Protein AF-A0A0T9UI65-F1 (afdb_monomer)

Secondary structure (DSSP, 8-state):
-BGGGEETTTTEEEE---TTS--EEEEPPHHHHHHHHHH--TT-SBSSB-TTSSSBPPGGGG-

Solvent-accessible surface area (backbone atoms only — not comparable to full-atom values): 4020 Å² total; per-residue (Å²): 115,42,51,90,34,52,40,75,92,77,33,30,37,54,43,67,84,38,103,81,68,56,65,47,77,43,80,51,52,71,68,56,47,54,53,51,60,77,66,67,53,99,86,58,62,35,77,53,46,30,101,80,56,82,45,71,51,60,79,82,75,75,116

InterPro domains:
  IPR011010 DNA breaking-rejoining enzyme, catalytic core [SSF56349] (1-61)
  IPR013762 Integrase-like, catalytic domain superfamily [G3DSA:1.10.443.10] (1-63)

Radius of gyration: 12.54 Å; Cα contacts (8 Å, |Δi|>4): 72; chains: 1; bounding box: 29×20×29 Å

Foldseek 3Di:
DFPVQADLVQQWGWDCDDPVRDIDIDHHDPVRSVVLVVQDDPPAGHSAADPPRPDHDDPVVVD

Structure (mmCIF, N/CA/C/O backbone):
data_AF-A0A0T9UI65-F1
#
_entry.id   AF-A0A0T9UI65-F1
#
loop_
_atom_site.group_PDB
_atom_site.id
_atom_site.type_symbol
_atom_site.label_atom_id
_atom_site.label_alt_id
_atom_site.label_comp_id
_atom_site.label_asym_id
_atom_site.label_entity_id
_atom_site.label_seq_id
_atom_site.pdbx_PDB_ins_code
_atom_site.Cartn_x
_atom_site.Cartn_y
_atom_site.Cartn_z
_atom_site.occupancy
_atom_site.B_iso_or_equiv
_atom_site.auth_seq_id
_atom_site.auth_comp_id
_atom_site.auth_asym_id
_atom_site.auth_atom_id
_atom_site.pdbx_PDB_model_num
ATOM 1 N N . MET A 1 1 ? 4.746 -7.066 6.894 1.00 79.56 1 MET A N 1
ATOM 2 C CA . MET A 1 1 ? 3.850 -6.402 5.924 1.00 79.56 1 MET A CA 1
ATOM 3 C C . MET A 1 1 ? 4.297 -6.791 4.522 1.00 79.56 1 MET A C 1
ATOM 5 O O . MET A 1 1 ? 5.412 -6.436 4.146 1.00 79.56 1 MET A O 1
ATOM 9 N N . ALA A 1 2 ? 3.500 -7.578 3.804 1.00 86.62 2 ALA A N 1
ATOM 10 C CA . ALA A 1 2 ? 3.848 -8.105 2.484 1.00 86.62 2 ALA A CA 1
ATOM 11 C C . ALA A 1 2 ? 2.998 -7.457 1.386 1.00 86.62 2 ALA A C 1
ATOM 13 O O . ALA A 1 2 ? 1.915 -6.949 1.673 1.00 86.62 2 ALA A O 1
ATOM 14 N N . TRP A 1 3 ? 3.455 -7.505 0.134 1.00 88.62 3 TRP A N 1
ATOM 15 C CA . TRP A 1 3 ? 2.678 -6.988 -1.002 1.00 88.62 3 TRP A CA 1
ATOM 16 C C . TRP A 1 3 ? 1.322 -7.682 -1.149 1.00 88.62 3 TRP A C 1
ATOM 18 O O . TRP A 1 3 ? 0.330 -7.022 -1.428 1.00 88.62 3 TRP A O 1
ATOM 28 N N . GLY A 1 4 ? 1.238 -8.974 -0.812 1.00 87.62 4 GLY A N 1
ATOM 29 C CA . GLY A 1 4 ? -0.026 -9.722 -0.776 1.00 87.62 4 GLY A CA 1
ATOM 30 C C . GLY A 1 4 ? -1.040 -9.249 0.279 1.00 87.62 4 GLY A C 1
ATOM 31 O O . GLY A 1 4 ? -2.130 -9.805 0.369 1.00 87.62 4 GLY A O 1
ATOM 32 N N . ASN A 1 5 ? -0.699 -8.254 1.105 1.00 88.62 5 ASN A N 1
ATOM 33 C CA . ASN A 1 5 ? -1.648 -7.578 1.987 1.00 88.62 5 ASN A CA 1
ATOM 34 C C . ASN A 1 5 ? -2.305 -6.346 1.338 1.00 88.62 5 ASN A C 1
ATOM 36 O O . ASN A 1 5 ? -3.215 -5.794 1.950 1.00 88.62 5 ASN A O 1
ATOM 40 N N . ILE A 1 6 ? -1.849 -5.886 0.169 1.00 90.44 6 ILE A N 1
ATOM 41 C CA . ILE A 1 6 ? -2.402 -4.719 -0.532 1.00 90.44 6 ILE A CA 1
ATOM 42 C C . ILE A 1 6 ? -3.321 -5.190 -1.660 1.00 90.44 6 ILE A C 1
ATOM 44 O O . ILE A 1 6 ? -2.938 -6.020 -2.479 1.00 90.44 6 ILE A O 1
ATOM 48 N N . ASP A 1 7 ? -4.517 -4.616 -1.717 1.00 90.69 7 ASP A N 1
ATOM 49 C CA . ASP A 1 7 ? -5.449 -4.719 -2.837 1.00 90.69 7 ASP A CA 1
ATOM 50 C C . ASP A 1 7 ? -5.463 -3.352 -3.543 1.00 90.69 7 ASP A C 1
ATOM 52 O O . ASP A 1 7 ? -6.033 -2.385 -3.026 1.00 90.69 7 ASP A O 1
ATOM 56 N N . PHE A 1 8 ? -4.764 -3.249 -4.680 1.00 88.38 8 PHE A N 1
ATOM 57 C CA . PHE A 1 8 ? -4.655 -2.000 -5.445 1.00 88.38 8 PHE A CA 1
ATOM 58 C C . PHE A 1 8 ? -5.968 -1.622 -6.139 1.00 88.38 8 PHE A C 1
ATOM 60 O O . PHE A 1 8 ? -6.261 -0.429 -6.238 1.00 88.38 8 PHE A O 1
ATOM 67 N N . ASP A 1 9 ? -6.786 -2.605 -6.526 1.00 90.81 9 ASP A N 1
ATOM 68 C CA . ASP A 1 9 ? -8.087 -2.378 -7.165 1.00 90.81 9 ASP A CA 1
ATOM 69 C C . ASP A 1 9 ? -9.059 -1.720 -6.185 1.00 90.81 9 ASP A C 1
ATOM 71 O O . ASP A 1 9 ? -9.752 -0.757 -6.512 1.00 90.81 9 ASP A O 1
ATOM 75 N N . LYS A 1 10 ? -9.064 -2.193 -4.934 1.00 92.62 10 LYS A N 1
ATOM 76 C CA . LYS A 1 10 ? -9.877 -1.613 -3.856 1.00 92.62 10 LYS A CA 1
ATOM 77 C C . LYS A 1 10 ? -9.182 -0.485 -3.114 1.00 92.62 10 LYS A C 1
ATOM 79 O O . LYS A 1 10 ? -9.800 0.118 -2.244 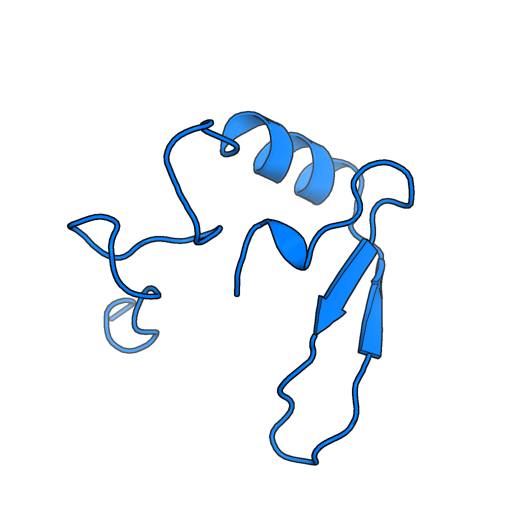1.00 92.62 10 LYS A O 1
ATOM 84 N N . SER A 1 11 ? -7.912 -0.214 -3.418 1.00 93.06 11 SER A N 1
ATOM 85 C CA . SER A 1 11 ? -7.067 0.725 -2.673 1.00 93.06 11 SER A CA 1
ATOM 86 C C . SER A 1 11 ? -7.080 0.452 -1.164 1.00 93.06 11 SER A C 1
ATOM 88 O O . SER A 1 11 ? -7.175 1.372 -0.357 1.00 93.06 11 SER A O 1
ATOM 90 N N . THR A 1 12 ? -6.990 -0.818 -0.760 1.00 94.31 12 THR A N 1
ATOM 91 C CA . THR A 1 12 ? -7.016 -1.213 0.658 1.00 94.31 12 THR A CA 1
ATOM 92 C C . THR A 1 12 ? -5.784 -1.986 1.071 1.00 94.31 12 THR A C 1
ATOM 94 O O . THR A 1 12 ? -5.148 -2.669 0.273 1.00 94.31 12 THR A O 1
ATOM 97 N N . ILE A 1 13 ? -5.465 -1.902 2.358 1.00 92.81 13 ILE A N 1
ATOM 98 C CA . ILE A 1 13 ? -4.407 -2.685 2.973 1.00 92.81 13 ILE A CA 1
ATOM 99 C C . ILE A 1 13 ? -4.952 -3.508 4.139 1.00 92.81 13 ILE A C 1
ATOM 101 O O . ILE A 1 13 ? -5.648 -2.997 5.020 1.00 92.81 13 ILE A O 1
ATOM 105 N N . HIS A 1 14 ? -4.640 -4.800 4.126 1.00 91.81 14 HIS A N 1
ATOM 106 C CA . HIS A 1 14 ? -5.083 -5.770 5.113 1.00 91.81 14 HIS A CA 1
ATOM 107 C C . HIS A 1 14 ? -4.033 -5.940 6.217 1.00 91.81 14 HIS A C 1
ATOM 109 O O . HIS A 1 14 ? -2.962 -6.521 6.019 1.00 91.81 14 HIS A O 1
ATOM 115 N N . LEU A 1 15 ? -4.367 -5.460 7.411 1.00 88.06 15 LEU A N 1
ATOM 116 C CA . LEU A 1 15 ? -3.568 -5.609 8.620 1.00 88.06 15 LEU A CA 1
ATOM 117 C C . LEU A 1 15 ? -4.006 -6.873 9.374 1.00 88.06 15 LEU A C 1
ATOM 119 O O . LEU A 1 15 ? -4.953 -6.817 10.156 1.00 88.06 15 LEU A O 1
ATOM 123 N N . LYS A 1 16 ? -3.314 -7.994 9.120 1.00 76.25 16 LYS A N 1
ATOM 124 C CA . LYS A 1 16 ? -3.597 -9.313 9.726 1.00 76.25 16 LYS A CA 1
ATOM 125 C C . LYS A 1 16 ? -3.140 -9.440 11.183 1.00 76.25 16 LYS A C 1
ATOM 127 O O 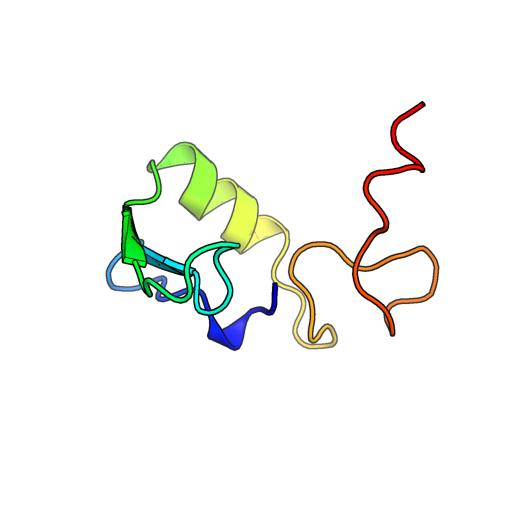. LYS A 1 16 ? -3.833 -10.017 12.006 1.00 76.25 16 LYS A O 1
ATOM 132 N N . GLU A 1 17 ? -1.981 -8.879 11.522 1.00 66.50 17 GLU A N 1
ATOM 133 C CA . GLU A 1 17 ? -1.441 -8.951 12.884 1.00 66.50 17 GLU A CA 1
ATOM 134 C C . GLU A 1 17 ? -1.597 -7.607 13.593 1.00 66.50 17 GLU A C 1
ATOM 136 O O . GLU A 1 17 ? -0.827 -6.667 13.384 1.00 66.50 17 GLU A O 1
ATOM 141 N N . THR A 1 18 ? -2.600 -7.510 14.462 1.00 66.12 18 THR A N 1
ATOM 142 C CA . THR A 1 18 ? -2.669 -6.445 15.465 1.00 66.12 18 THR A CA 1
ATOM 143 C C . THR A 1 18 ? -2.382 -7.031 16.841 1.00 66.12 18 THR A C 1
ATOM 145 O O . THR A 1 18 ? -2.642 -8.205 17.095 1.00 66.12 18 THR A O 1
ATOM 148 N N . LYS A 1 19 ? -1.855 -6.213 17.762 1.00 64.69 19 LYS A N 1
ATOM 149 C CA . LYS A 1 19 ? -1.540 -6.626 19.147 1.00 64.69 19 LYS A CA 1
ATOM 150 C C . LYS A 1 19 ? -2.733 -7.245 19.898 1.00 64.69 19 LYS A C 1
ATOM 152 O O . LYS A 1 19 ? -2.534 -7.870 20.929 1.00 64.69 19 LYS A O 1
ATOM 157 N N . THR A 1 20 ? -3.949 -7.048 19.394 1.00 70.69 20 THR A N 1
ATOM 158 C CA . THR A 1 20 ? -5.211 -7.527 19.963 1.00 70.69 20 THR A CA 1
ATOM 159 C C . THR A 1 20 ? -5.865 -8.640 19.133 1.00 70.69 20 THR A C 1
ATOM 161 O O . THR A 1 20 ? -6.983 -9.030 19.445 1.00 70.69 20 THR A O 1
ATOM 164 N N . GLY A 1 21 ? -5.217 -9.128 18.065 1.00 67.31 21 GLY A N 1
ATOM 165 C CA . GLY A 1 21 ? -5.749 -10.179 17.184 1.00 67.31 21 GLY A CA 1
ATOM 166 C C . GLY A 1 21 ? -6.897 -9.741 16.265 1.00 67.31 21 GLY A C 1
ATOM 167 O O . GLY A 1 21 ? -7.489 -10.573 15.589 1.00 67.31 21 GLY A O 1
ATOM 168 N N . ALA A 1 22 ? -7.223 -8.448 16.226 1.00 73.44 22 ALA A N 1
ATOM 169 C CA . ALA A 1 22 ? -8.270 -7.918 15.360 1.00 73.44 22 ALA A CA 1
ATOM 170 C C . ALA A 1 22 ? -7.705 -7.619 13.965 1.00 73.44 22 ALA A C 1
ATOM 172 O O . ALA A 1 22 ? -6.866 -6.724 13.816 1.00 73.44 22 ALA A O 1
ATOM 173 N N . GLU A 1 23 ? -8.172 -8.345 12.954 1.00 83.56 23 GLU A N 1
ATOM 174 C CA . GLU A 1 23 ? -7.889 -8.031 11.554 1.00 83.56 23 GLU A CA 1
ATOM 175 C C . GLU A 1 23 ? -8.642 -6.762 11.137 1.00 83.56 23 GLU A C 1
ATOM 177 O O . GLU A 1 23 ? -9.791 -6.542 11.529 1.00 83.56 23 GLU A O 1
ATOM 182 N N . ARG A 1 24 ? -8.002 -5.896 10.344 1.00 88.31 24 ARG A N 1
ATOM 183 C CA . ARG A 1 24 ? -8.678 -4.715 9.789 1.00 88.31 24 ARG A CA 1
ATOM 184 C C . ARG A 1 24 ? -8.210 -4.366 8.386 1.00 88.31 24 ARG A C 1
ATOM 186 O O . ARG A 1 24 ? -7.044 -4.554 8.036 1.00 88.31 24 ARG A O 1
ATOM 193 N N . PHE A 1 25 ? -9.121 -3.766 7.631 1.00 91.00 25 PHE A N 1
ATOM 194 C CA . PHE A 1 25 ? -8.869 -3.204 6.310 1.00 91.00 25 PHE A CA 1
ATOM 195 C C . PHE A 1 25 ? -8.798 -1.687 6.421 1.00 91.00 25 PHE A C 1
ATOM 197 O O . PHE A 1 25 ? -9.706 -1.055 6.960 1.00 91.00 25 PHE A O 1
ATOM 204 N N . VAL A 1 26 ? -7.706 -1.102 5.937 1.00 92.06 26 VAL A N 1
ATOM 205 C CA . VAL A 1 26 ? -7.507 0.350 5.933 1.00 92.06 26 VAL A CA 1
ATOM 206 C C . VAL A 1 26 ? -7.512 0.839 4.492 1.00 92.06 26 VAL A C 1
ATOM 208 O O . VAL A 1 26 ? -6.837 0.265 3.641 1.00 92.06 26 VAL A O 1
ATOM 211 N N . GLN A 1 27 ? -8.283 1.891 4.228 1.00 95.12 27 GLN A N 1
ATOM 212 C CA . GLN A 1 27 ? -8.312 2.559 2.930 1.00 95.12 27 GLN A CA 1
ATOM 213 C C . GLN A 1 27 ? -7.028 3.367 2.732 1.00 95.12 27 GLN A C 1
ATOM 215 O O . GLN A 1 27 ? -6.604 4.114 3.617 1.00 95.12 27 GLN A O 1
ATOM 220 N N . LEU A 1 28 ? -6.408 3.209 1.570 1.00 93.81 28 LEU A N 1
ATOM 221 C CA . LEU A 1 28 ? -5.241 3.967 1.154 1.00 93.81 28 LEU A CA 1
ATOM 222 C C . LEU A 1 28 ? -5.705 5.269 0.506 1.00 93.81 28 LEU A C 1
ATOM 224 O O . LEU A 1 28 ? -6.619 5.287 -0.317 1.00 93.81 28 LEU A O 1
ATOM 228 N N . SER A 1 29 ? -5.046 6.373 0.849 1.00 95.69 29 SER A N 1
ATOM 229 C CA . SER A 1 29 ? -5.225 7.610 0.097 1.00 95.69 29 SER A CA 1
ATOM 230 C C . SER A 1 29 ? -4.657 7.453 -1.314 1.00 95.69 29 SER A C 1
ATOM 232 O O . SER A 1 29 ? -3.766 6.636 -1.559 1.00 95.69 29 SER A O 1
ATOM 234 N N . TYR A 1 30 ? -5.123 8.290 -2.241 1.00 92.88 30 TYR A N 1
ATOM 235 C CA . TYR A 1 30 ? -4.622 8.301 -3.615 1.00 92.88 30 TYR A CA 1
ATOM 236 C C . TYR A 1 30 ? -3.090 8.441 -3.686 1.00 92.88 30 TYR A C 1
ATOM 238 O O . TYR A 1 30 ? -2.433 7.693 -4.406 1.00 92.88 30 TYR A O 1
ATOM 246 N N . GLN A 1 31 ? -2.519 9.341 -2.878 1.00 95.00 31 GLN A N 1
ATOM 247 C CA . GLN A 1 31 ? -1.070 9.554 -2.805 1.00 95.00 31 GLN A CA 1
ATOM 248 C C . GLN A 1 31 ? -0.330 8.312 -2.290 1.00 95.00 31 GLN A C 1
ATOM 250 O O . GLN A 1 31 ? 0.695 7.933 -2.851 1.00 95.00 31 GLN A O 1
ATOM 255 N N . ALA A 1 32 ? -0.859 7.651 -1.254 1.00 91.50 32 ALA A N 1
ATOM 256 C CA . ALA A 1 32 ? -0.258 6.435 -0.713 1.00 91.50 32 ALA A CA 1
ATOM 257 C C . ALA A 1 32 ? -0.292 5.293 -1.735 1.00 91.50 32 ALA A C 1
ATOM 259 O O . ALA A 1 32 ? 0.705 4.596 -1.907 1.00 91.50 32 ALA A O 1
ATOM 260 N N . ARG A 1 33 ? -1.411 5.139 -2.452 1.00 92.62 33 ARG A N 1
ATOM 261 C CA . ARG A 1 33 ? -1.556 4.159 -3.534 1.00 92.62 33 ARG A CA 1
ATOM 262 C C . ARG A 1 33 ? -0.531 4.397 -4.641 1.00 92.62 33 ARG A C 1
ATOM 264 O O . ARG A 1 33 ? 0.211 3.477 -4.959 1.00 92.62 33 ARG A O 1
ATOM 271 N N . GLN A 1 34 ? -0.436 5.625 -5.158 1.00 93.00 34 GLN A N 1
ATOM 272 C CA . GLN A 1 34 ? 0.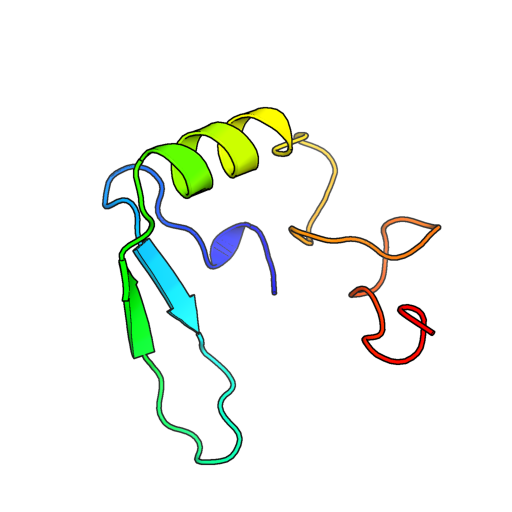550 5.964 -6.191 1.00 93.00 34 GLN A CA 1
ATOM 273 C C . GLN A 1 34 ? 1.982 5.695 -5.724 1.00 93.00 34 GLN A C 1
ATOM 275 O O . GLN A 1 34 ? 2.772 5.113 -6.457 1.00 93.00 34 GLN A O 1
ATOM 280 N N . PHE A 1 35 ? 2.325 6.081 -4.495 1.00 91.00 35 PHE A N 1
ATOM 281 C CA . PHE A 1 35 ? 3.658 5.825 -3.958 1.00 91.00 35 PHE A CA 1
ATOM 282 C C . PHE A 1 35 ? 3.968 4.322 -3.881 1.00 91.00 35 PHE A C 1
ATOM 284 O O . PHE A 1 35 ? 5.036 3.883 -4.305 1.00 91.00 35 PHE A O 1
ATOM 291 N N . LEU A 1 36 ? 3.017 3.517 -3.406 1.00 89.94 36 LEU A N 1
ATOM 292 C CA . LEU A 1 36 ? 3.163 2.063 -3.339 1.00 89.94 36 LEU A CA 1
ATOM 293 C C . LEU A 1 36 ? 3.309 1.425 -4.728 1.00 89.94 36 LEU A C 1
ATOM 295 O O . LEU A 1 36 ? 4.105 0.503 -4.874 1.00 89.94 36 LEU A O 1
ATOM 299 N N . GLU A 1 37 ? 2.624 1.938 -5.752 1.00 88.75 37 GLU A N 1
ATOM 300 C CA . GLU A 1 37 ? 2.809 1.493 -7.142 1.00 88.75 37 GLU A CA 1
ATOM 301 C C . GLU A 1 37 ? 4.231 1.767 -7.644 1.00 88.75 37 GLU A C 1
ATOM 303 O O . GLU A 1 37 ? 4.818 0.912 -8.300 1.00 88.75 37 GLU A O 1
ATOM 308 N N . THR A 1 38 ? 4.826 2.914 -7.289 1.00 88.69 38 THR A N 1
ATOM 309 C CA . THR A 1 38 ? 6.220 3.217 -7.675 1.00 88.69 38 THR A CA 1
ATOM 310 C C . THR A 1 38 ? 7.251 2.328 -6.980 1.00 88.69 38 THR A C 1
ATOM 312 O O . THR A 1 38 ? 8.342 2.129 -7.508 1.00 88.69 38 THR A O 1
ATOM 315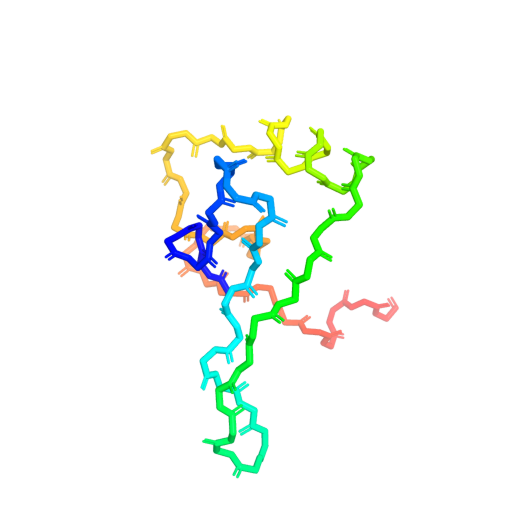 N N . LEU A 1 39 ? 6.916 1.792 -5.803 1.00 84.75 39 LEU A N 1
ATOM 316 C CA . LEU A 1 39 ? 7.779 0.898 -5.028 1.00 84.75 39 LEU A CA 1
ATOM 317 C C . LEU A 1 39 ? 7.633 -0.577 -5.417 1.00 84.75 39 LEU A C 1
ATOM 319 O O . LEU A 1 39 ? 8.495 -1.382 -5.063 1.00 84.75 39 LEU A O 1
ATOM 323 N N . HIS A 1 40 ? 6.548 -0.954 -6.094 1.00 79.38 40 HIS A N 1
ATOM 324 C CA . HIS A 1 40 ? 6.245 -2.348 -6.390 1.00 79.38 40 HIS A CA 1
ATOM 325 C C . HIS A 1 40 ? 7.196 -2.903 -7.461 1.00 79.38 40 HIS A C 1
ATOM 327 O O . HIS A 1 40 ? 6.971 -2.772 -8.663 1.00 79.38 40 HIS A O 1
ATOM 333 N N . SER A 1 41 ? 8.272 -3.545 -7.007 1.00 69.56 41 SER A N 1
ATOM 334 C CA . SER A 1 41 ? 9.181 -4.326 -7.843 1.00 69.56 41 SER A CA 1
ATOM 335 C C . SER A 1 41 ? 8.817 -5.809 -7.774 1.00 69.56 41 SER A C 1
ATOM 337 O O . SER A 1 41 ? 8.617 -6.356 -6.691 1.00 69.56 41 SER A O 1
ATOM 339 N N . SER A 1 42 ? 8.781 -6.480 -8.929 1.00 63.94 42 SER A N 1
ATOM 340 C CA . SER A 1 42 ? 8.373 -7.892 -9.079 1.00 63.94 42 SER A CA 1
ATOM 341 C C . SER A 1 42 ? 9.173 -8.917 -8.252 1.00 63.94 42 SER A C 1
ATOM 343 O O . SER A 1 42 ? 8.766 -10.072 -8.152 1.00 63.94 42 SER A O 1
ATOM 345 N N . SER A 1 43 ? 10.306 -8.519 -7.669 1.00 64.31 43 SER A N 1
ATOM 346 C CA . SER A 1 43 ? 11.230 -9.402 -6.951 1.00 64.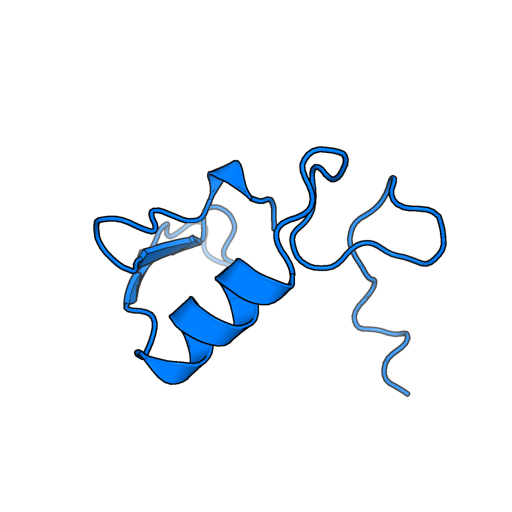31 43 SER A CA 1
ATOM 347 C C . SER A 1 43 ? 11.042 -9.447 -5.432 1.00 64.31 43 SER A C 1
ATOM 349 O O . SER A 1 43 ? 11.606 -10.336 -4.793 1.00 64.31 43 SER A O 1
ATOM 351 N N . ASP A 1 44 ? 10.296 -8.512 -4.837 1.00 71.12 44 ASP A N 1
ATOM 352 C CA . ASP A 1 44 ? 10.254 -8.349 -3.380 1.00 71.12 44 ASP A CA 1
ATOM 353 C C . ASP A 1 44 ? 8.957 -8.882 -2.763 1.00 71.12 44 ASP A C 1
ATOM 355 O O . ASP A 1 44 ? 7.865 -8.693 -3.283 1.00 71.12 44 ASP A O 1
ATOM 359 N N . ILE A 1 45 ? 9.070 -9.538 -1.604 1.00 81.56 45 ILE A N 1
ATOM 360 C CA . ILE A 1 45 ? 7.919 -10.071 -0.847 1.00 81.56 45 ILE A CA 1
ATOM 361 C C . ILE A 1 45 ? 7.334 -8.997 0.086 1.00 81.56 45 ILE A C 1
ATOM 363 O O . ILE A 1 45 ? 6.132 -8.973 0.366 1.00 81.56 45 ILE A O 1
ATOM 367 N N . HIS A 1 46 ? 8.183 -8.091 0.573 1.00 84.19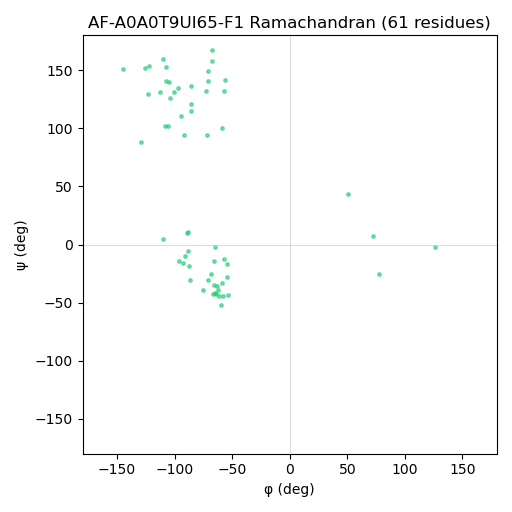 46 HIS A N 1
ATOM 368 C CA . HIS A 1 46 ? 7.846 -7.094 1.585 1.00 84.19 46 HIS A CA 1
ATOM 369 C C . HIS A 1 46 ? 7.750 -5.695 0.978 1.00 84.19 46 HIS A C 1
ATOM 371 O O . HIS A 1 46 ? 8.594 -5.314 0.176 1.00 84.19 46 HIS A O 1
ATOM 377 N N . ILE A 1 47 ? 6.768 -4.912 1.434 1.00 85.69 47 ILE A N 1
ATOM 378 C CA . ILE A 1 47 ? 6.555 -3.524 0.975 1.00 85.69 47 ILE A CA 1
ATOM 379 C C . ILE A 1 47 ? 7.729 -2.621 1.384 1.00 85.69 47 ILE A C 1
ATOM 381 O O . ILE A 1 47 ? 8.128 -1.724 0.651 1.00 85.69 47 ILE A O 1
ATOM 385 N N . PHE A 1 48 ? 8.302 -2.890 2.559 1.00 83.69 48 PHE A N 1
ATOM 386 C CA . PHE A 1 48 ? 9.479 -2.206 3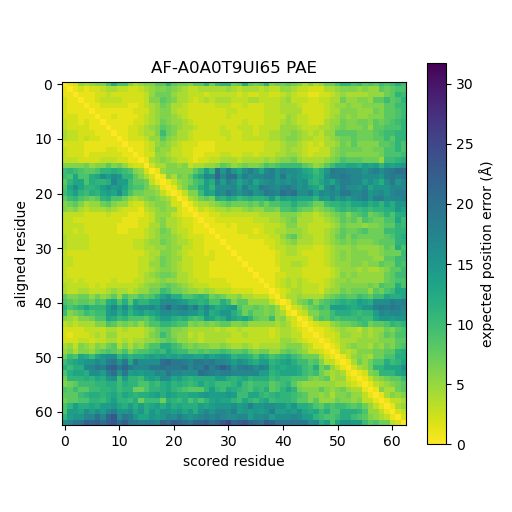.083 1.00 83.69 48 PHE A CA 1
ATOM 387 C C . PHE A 1 48 ? 10.512 -3.257 3.507 1.00 83.69 48 PHE A C 1
ATOM 389 O O . PHE A 1 48 ? 10.480 -3.730 4.653 1.00 83.69 48 PHE A O 1
ATOM 396 N N . PRO A 1 49 ? 11.380 -3.697 2.581 1.00 76.94 49 PRO A N 1
ATOM 397 C CA . PRO A 1 49 ? 12.434 -4.644 2.902 1.00 76.94 49 PRO A CA 1
ATOM 398 C C . PRO A 1 49 ? 13.529 -3.991 3.756 1.00 76.94 49 PRO A C 1
ATOM 400 O O . PRO A 1 49 ? 13.824 -2.801 3.640 1.00 76.94 49 PRO A O 1
ATOM 403 N N . SER A 1 50 ? 14.175 -4.783 4.611 1.00 76.94 50 SER A N 1
ATOM 404 C CA . SER A 1 50 ? 15.448 -4.403 5.228 1.00 76.94 50 SER A CA 1
ATOM 405 C C . SER A 1 50 ? 16.574 -4.338 4.178 1.00 76.94 50 SER A C 1
ATOM 407 O O . SER A 1 50 ? 16.424 -4.834 3.055 1.00 76.94 50 SER A O 1
ATOM 409 N N . ARG A 1 51 ? 17.736 -3.758 4.530 1.00 65.31 51 ARG A N 1
ATOM 410 C CA . ARG A 1 51 ? 18.946 -3.841 3.687 1.00 65.31 51 ARG A CA 1
ATOM 411 C C . ARG A 1 51 ? 19.307 -5.321 3.485 1.00 65.31 51 ARG A C 1
ATOM 413 O O . ARG A 1 51 ? 19.868 -5.943 4.379 1.00 65.31 51 ARG A O 1
ATOM 420 N N . GLY A 1 52 ? 18.948 -5.875 2.324 1.00 64.25 52 GLY A N 1
ATOM 421 C CA . GLY A 1 52 ? 19.100 -7.298 1.996 1.00 64.25 52 GLY A CA 1
ATOM 422 C C . GLY A 1 52 ? 17.821 -8.011 1.533 1.00 64.25 52 GLY A C 1
ATOM 423 O O . GLY A 1 52 ? 17.896 -9.194 1.211 1.00 64.25 52 GLY A O 1
ATOM 424 N N . GLY A 1 53 ? 16.659 -7.340 1.487 1.00 61.69 53 GLY A N 1
ATOM 425 C CA . GLY A 1 53 ? 15.451 -7.800 0.769 1.00 61.69 53 GLY A CA 1
ATOM 426 C C . GLY A 1 53 ? 14.628 -8.900 1.452 1.00 61.69 53 GLY A C 1
ATOM 427 O O . GLY A 1 53 ? 13.426 -9.028 1.232 1.00 61.69 53 GLY A O 1
ATOM 428 N N . LYS A 1 54 ? 15.257 -9.707 2.310 1.00 64.06 54 LYS A N 1
ATOM 429 C CA . LYS A 1 54 ? 14.674 -10.966 2.802 1.00 64.06 54 LYS A CA 1
ATOM 430 C C . LYS A 1 54 ? 13.894 -10.845 4.105 1.00 64.06 54 LYS A C 1
ATOM 432 O O . LYS A 1 54 ? 13.141 -11.758 4.433 1.00 64.06 54 LYS A O 1
ATOM 437 N N . THR A 1 55 ? 14.057 -9.753 4.848 1.00 71.38 55 THR A N 1
ATOM 438 C CA . THR A 1 55 ? 13.385 -9.568 6.139 1.00 71.38 55 THR A CA 1
ATOM 439 C C . THR A 1 55 ? 12.597 -8.261 6.188 1.00 71.38 55 THR A C 1
ATOM 441 O O . THR A 1 55 ? 12.960 -7.297 5.505 1.00 71.38 55 THR A O 1
ATOM 444 N N . PRO A 1 56 ? 11.520 -8.203 6.991 1.00 68.62 56 PRO A N 1
ATOM 445 C CA . PRO A 1 56 ? 10.822 -6.955 7.259 1.00 68.62 56 PRO A CA 1
ATOM 446 C C . PRO A 1 56 ? 11.777 -5.907 7.836 1.00 68.62 56 PRO A C 1
ATOM 448 O O . PRO A 1 56 ? 12.634 -6.225 8.663 1.00 68.62 56 PRO A O 1
ATOM 451 N N . PHE A 1 57 ? 11.610 -4.647 7.435 1.00 75.44 57 PHE A N 1
ATOM 452 C CA . PHE A 1 57 ? 12.320 -3.536 8.060 1.00 75.44 57 PHE A CA 1
ATOM 453 C C . PHE A 1 57 ? 12.038 -3.481 9.576 1.00 75.44 57 PHE A C 1
ATOM 455 O O . PHE A 1 57 ? 10.887 -3.547 10.016 1.00 75.44 57 PHE A O 1
ATOM 462 N N . HIS A 1 58 ? 13.089 -3.340 10.389 1.00 74.69 58 HIS A N 1
ATOM 463 C CA . HIS A 1 58 ? 12.958 -3.227 11.840 1.00 74.69 58 HIS A CA 1
ATOM 464 C C . HIS A 1 58 ? 12.709 -1.773 12.243 1.00 74.69 58 HIS A C 1
ATOM 466 O O . HIS A 1 58 ? 13.557 -0.918 12.044 1.00 74.69 58 HIS A O 1
ATOM 472 N N . GLN A 1 59 ? 11.596 -1.483 12.918 1.00 72.19 59 GLN A N 1
ATOM 473 C CA . GLN A 1 59 ? 11.267 -0.115 13.351 1.00 72.19 59 GLN A CA 1
ATOM 474 C C . GLN A 1 59 ? 12.374 0.562 14.190 1.00 72.19 59 GLN A C 1
ATOM 476 O O . GLN A 1 59 ? 12.516 1.779 14.150 1.00 72.19 59 GLN A O 1
ATOM 481 N N . LYS A 1 60 ? 13.195 -0.215 14.913 1.00 71.81 60 LYS A N 1
ATOM 482 C CA . LYS A 1 60 ? 14.319 0.303 15.713 1.00 71.81 60 LYS A CA 1
ATOM 483 C C . LYS A 1 60 ? 15.448 0.938 14.886 1.00 71.81 60 LYS A C 1
ATOM 485 O O . LYS A 1 60 ? 16.278 1.613 15.474 1.00 71.81 60 LYS A O 1
ATOM 490 N N . SER A 1 61 ? 15.491 0.742 13.565 1.00 63.12 61 SER A N 1
ATOM 491 C CA . SER A 1 61 ? 16.493 1.368 12.688 1.00 63.12 61 SER A CA 1
ATOM 492 C C . SER A 1 61 ? 16.080 2.735 12.126 1.00 63.12 61 SER A C 1
ATOM 494 O O . SER A 1 61 ? 16.755 3.238 11.237 1.00 63.12 61 SER A O 1
ATOM 496 N N . LEU A 1 62 ? 14.981 3.329 12.610 1.00 61.97 62 LEU A N 1
ATOM 497 C CA . LEU A 1 62 ? 14.569 4.714 12.314 1.00 61.97 62 LEU A CA 1
ATOM 498 C C . LEU A 1 62 ? 15.170 5.757 13.282 1.00 61.97 62 LEU A C 1
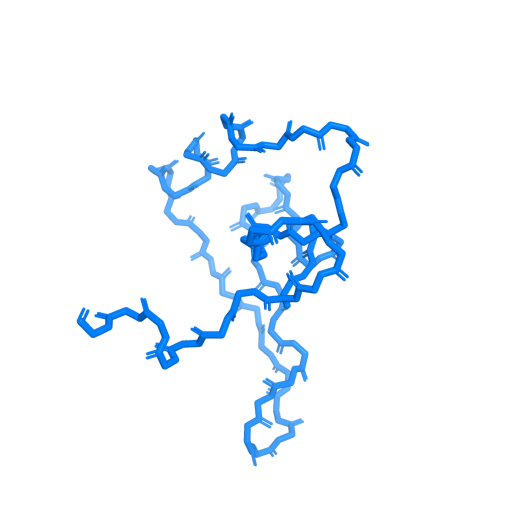ATOM 500 O O . LEU A 1 62 ? 14.696 6.888 13.298 1.00 61.97 62 LEU A O 1
ATOM 504 N N . SER A 1 63 ? 16.145 5.371 14.115 1.00 52.19 63 SER A N 1
ATOM 505 C CA . SER A 1 63 ? 16.796 6.262 15.089 1.00 52.19 63 SER A CA 1
ATOM 506 C C . SER A 1 63 ? 17.537 7.419 14.433 1.00 52.19 63 SER A C 1
ATOM 508 O O . SER A 1 63 ? 18.329 7.115 13.509 1.00 52.19 63 SER A O 1
#

Organism: Yersinia aldovae (NCBI:txid29483)

Mean predicted aligned error: 7.04 Å

Nearest PDB structures (foldseek):
  5hxy-assembly5_E  TM=7.865E-01  e=1.133E-02  Thermoplasma acidophilum DSM 1728
  5hxy-assembly4_D  TM=8.023E-01  e=2.917E-02  Thermoplasma acidophilum DSM 1728
  4a8e-assembly1_A-2  TM=6.819E-01  e=8.036E-02  Pyrococcus abyssi
  2a3v-assembly1_D  TM=6.942E-01  e=1.205E-01  Vibrio cholerae O1 biovar El Tor str. N16961
  4hn3-assembly2_D  TM=4.316E-01  e=2.884E+00  Listeria monocytogenes EGD-e

pLDDT: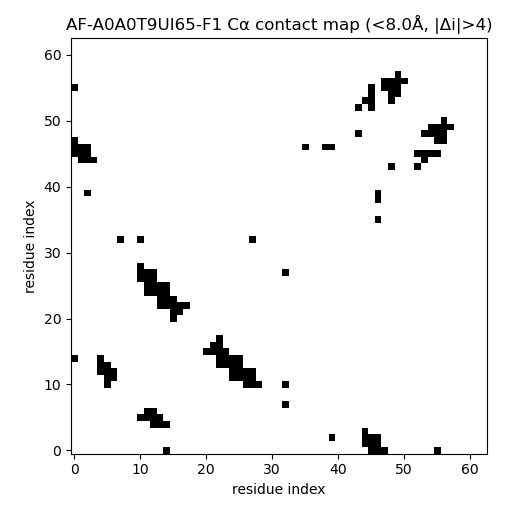 mean 80.65, std 11.48, range [52.19, 95.69]

Sequence (63 aa):
MAWGNIDFDKSTIHLKETKTGAERFVQLSYQARQFLETLHSSSDIHIFPSRGGKTPFHQKSLS